Protein AF-A0A7Z9M6Z3-F1 (afdb_monomer)

Nearest PDB structures (foldseek):
  6v4l-assembly1_D-2  TM=7.196E-01  e=7.077E-03  Vibrio parahaemolyticus RIMD 2210633
  6v4l-assembly1_C-2  TM=7.267E-01  e=9.615E-03  Vibrio parahaemolyticus RIMD 2210633
  4j9u-assembly2_E  TM=7.724E-01  e=2.564E-02  Vibrio parahaemolyticus RIMD 2210633
  4g65-assembly1_A  TM=6.447E-01  e=3.082E-02  Vibrio vulnificus CMCP6
  4j9u-assembly2_G  TM=6.326E-01  e=1.775E-02  Vibrio parahaemolyticus RIMD 2210633

Radius of gyration: 12.36 Å; Cα contacts (8 Å, |Δi|>4): 137; chains: 1; bounding box: 28×28×30 Å

Secondary structure (DSSP, 8-state):
-HHHHHHHHTT-EEEEEEEE-S-S---TT-GGGTTTEEEEEEEETTEEEE--TT----TT-EEEEEEEGGGHHHHHHHHHHTTEEE-

Solvent-accessible surface area (backbone atoms only — not comparable to full-atom values): 4997 Å² total; per-residue (Å²): 109,70,68,58,55,55,32,55,78,65,65,43,49,47,77,51,52,27,33,30,68,65,71,53,93,68,62,87,78,45,71,88,36,64,93,25,47,42,74,50,33,36,37,53,96,91,42,76,43,73,59,52,97,81,57,75,84,49,65,71,27,33,36,36,30,42,33,29,55,95,35,45,66,62,40,50,52,51,34,55,75,51,25,36,41,80,114

Sequence (87 aa):
MEQWSSWIRRENTIHKTYVFRGKNDVDPADHTMIRIMLPLVYIRKASVSPVDNQYQLKKEDQVIFLINENRLDEANDWLNKNGFTPV

Mean predicted aligned error: 4.12 Å

pLDDT: mean 88.97, std 7.72, range [66.94, 95.69]

Structure (mmCIF, N/CA/C/O backbone):
data_AF-A0A7Z9M6Z3-F1
#
_entry.id   AF-A0A7Z9M6Z3-F1
#
loop_
_atom_site.group_PDB
_atom_site.id
_atom_site.type_symbol
_atom_site.label_atom_id
_atom_site.label_alt_id
_atom_site.label_comp_id
_atom_site.label_asym_id
_atom_site.label_entity_id
_atom_site.label_seq_id
_atom_site.pdbx_PDB_ins_code
_atom_site.Cartn_x
_atom_site.Cartn_y
_atom_site.Cartn_z
_atom_site.occupancy
_atom_site.B_iso_or_equiv
_atom_site.auth_seq_id
_atom_site.auth_comp_id
_atom_site.auth_asym_id
_atom_site.auth_atom_id
_atom_site.pdbx_PDB_model_num
ATOM 1 N N . MET A 1 1 ? -5.729 -6.637 -14.049 1.00 72.19 1 MET A N 1
ATOM 2 C CA . MET A 1 1 ? -5.478 -7.946 -13.400 1.00 72.19 1 MET A CA 1
ATOM 3 C C . MET A 1 1 ? -4.333 -8.722 -14.044 1.00 72.19 1 MET A C 1
ATOM 5 O O . MET A 1 1 ? -3.437 -9.127 -13.317 1.00 72.19 1 MET A O 1
ATOM 9 N N . GLU A 1 2 ? -4.291 -8.885 -15.371 1.00 84.12 2 GLU A N 1
ATOM 10 C CA . GLU A 1 2 ? -3.223 -9.657 -16.049 1.00 84.12 2 GLU A CA 1
ATOM 11 C C . GLU A 1 2 ? -1.801 -9.149 -15.759 1.00 84.12 2 GLU A C 1
ATOM 13 O O . GLU A 1 2 ? -0.908 -9.934 -15.448 1.00 84.12 2 GLU A O 1
ATOM 18 N N . GLN A 1 3 ? -1.604 -7.827 -15.767 1.00 86.38 3 GLN A N 1
ATOM 19 C CA . GLN A 1 3 ? -0.311 -7.211 -15.457 1.00 86.38 3 GLN A CA 1
ATOM 20 C C . GLN A 1 3 ? 0.168 -7.527 -14.031 1.00 86.38 3 GLN A C 1
ATOM 22 O O . GLN A 1 3 ? 1.312 -7.933 -13.846 1.00 86.38 3 GLN A O 1
ATOM 27 N N . TRP A 1 4 ? -0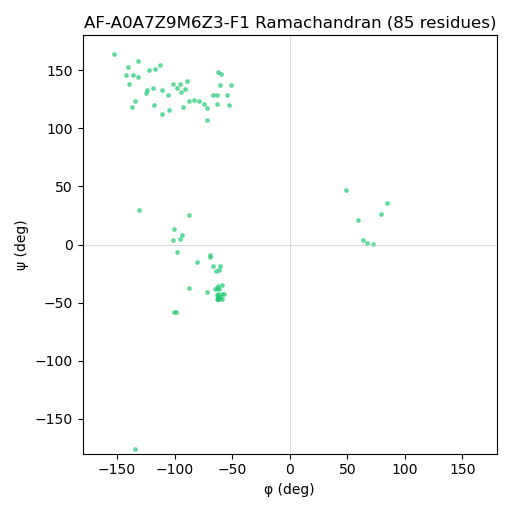.720 -7.411 -13.039 1.00 89.75 4 TRP A N 1
ATOM 28 C CA . TRP A 1 4 ? -0.417 -7.763 -11.649 1.00 89.75 4 TRP A CA 1
ATOM 29 C C . TRP A 1 4 ? -0.070 -9.243 -11.505 1.00 89.75 4 T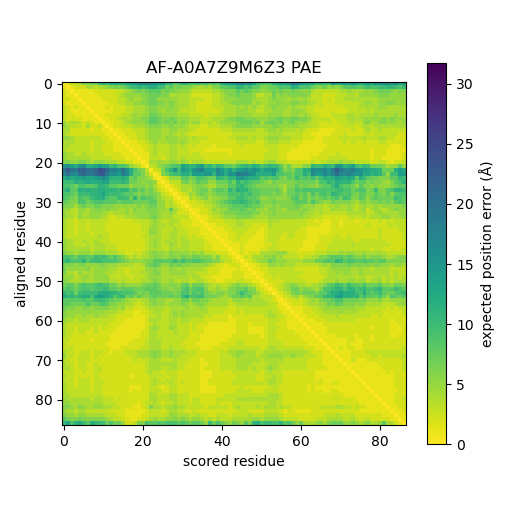RP A C 1
ATOM 31 O O . TRP A 1 4 ? 0.921 -9.572 -10.862 1.00 89.75 4 TRP A O 1
ATOM 41 N N . SER A 1 5 ? -0.811 -10.134 -12.175 1.00 88.75 5 SER A N 1
ATOM 42 C CA . SER A 1 5 ? -0.480 -11.563 -12.194 1.00 88.75 5 SER A CA 1
ATOM 43 C C . SER A 1 5 ? 0.921 -11.817 -12.758 1.00 88.75 5 SER A C 1
ATOM 45 O O . SER A 1 5 ? 1.684 -12.595 -12.185 1.00 88.75 5 SER A O 1
ATOM 47 N N . SER A 1 6 ? 1.296 -11.125 -13.840 1.00 92.75 6 SER A N 1
ATOM 48 C CA . SER A 1 6 ? 2.640 -11.241 -14.406 1.00 92.75 6 SER A CA 1
ATOM 49 C C . SER A 1 6 ? 3.727 -10.727 -13.464 1.00 92.75 6 SER A C 1
ATOM 51 O O . SER A 1 6 ? 4.806 -11.312 -13.451 1.00 92.75 6 SER A O 1
ATOM 53 N N . TRP A 1 7 ? 3.498 -9.637 -12.730 1.00 91.88 7 TRP A N 1
ATOM 54 C CA . TRP A 1 7 ? 4.501 -9.093 -11.813 1.00 91.88 7 TRP A CA 1
ATOM 55 C C . TRP A 1 7 ? 4.687 -9.961 -10.575 1.00 91.88 7 TRP A C 1
ATOM 57 O O . TRP A 1 7 ? 5.829 -10.222 -10.213 1.00 91.88 7 TRP A O 1
ATOM 67 N N . ILE A 1 8 ? 3.598 -10.488 -10.009 1.00 91.94 8 ILE A N 1
ATOM 68 C CA . ILE A 1 8 ? 3.652 -11.430 -8.882 1.00 91.94 8 ILE A CA 1
ATOM 69 C C . ILE A 1 8 ? 4.462 -12.674 -9.266 1.00 91.94 8 ILE A C 1
ATOM 71 O O . ILE A 1 8 ? 5.360 -13.076 -8.538 1.00 91.94 8 ILE A O 1
ATOM 75 N N . ARG A 1 9 ? 4.201 -13.265 -10.443 1.00 93.06 9 ARG A N 1
ATOM 76 C CA . ARG A 1 9 ? 4.933 -14.456 -10.925 1.00 93.06 9 ARG A CA 1
ATOM 77 C C . ARG A 1 9 ? 6.418 -14.211 -11.185 1.00 93.06 9 ARG A C 1
ATOM 79 O O . ARG A 1 9 ? 7.178 -15.168 -11.250 1.00 93.06 9 ARG A O 1
ATOM 86 N N . ARG A 1 10 ? 6.806 -12.957 -11.414 1.00 93.19 10 ARG A N 1
ATOM 87 C CA . ARG A 1 10 ? 8.199 -12.543 -11.620 1.00 93.19 10 ARG A CA 1
ATOM 88 C C . ARG A 1 10 ? 8.854 -12.049 -10.332 1.00 93.19 10 ARG A C 1
ATOM 90 O O . ARG A 1 10 ? 9.962 -11.547 -10.413 1.00 93.19 10 ARG A O 1
ATOM 97 N N . GLU A 1 11 ? 8.155 -12.141 -9.199 1.00 91.50 11 GLU A N 1
ATOM 98 C CA . GLU A 1 11 ? 8.614 -11.660 -7.891 1.00 91.50 11 GLU A CA 1
ATOM 99 C C . GLU A 1 11 ? 8.921 -10.151 -7.851 1.00 91.50 11 GLU A C 1
ATOM 101 O O . GLU A 1 11 ? 9.570 -9.670 -6.939 1.00 91.50 11 GLU A O 1
ATOM 106 N N . ASN A 1 12 ? 8.364 -9.369 -8.784 1.00 94.12 12 ASN A N 1
ATOM 107 C CA . ASN A 1 12 ? 8.566 -7.915 -8.874 1.00 94.12 12 ASN A CA 1
ATOM 108 C C . ASN A 1 12 ? 7.563 -7.125 -8.014 1.00 94.12 12 ASN A C 1
ATOM 110 O O . ASN A 1 12 ? 7.183 -5.996 -8.352 1.00 94.12 12 ASN A O 1
ATOM 114 N N . THR A 1 13 ? 7.042 -7.741 -6.956 1.00 95.62 13 THR A N 1
ATOM 115 C CA . THR A 1 13 ? 6.025 -7.135 -6.098 1.00 95.62 13 THR A CA 1
ATOM 116 C C . THR A 1 13 ? 6.280 -7.435 -4.638 1.00 95.62 13 THR A C 1
ATOM 118 O O . THR A 1 13 ? 6.504 -8.588 -4.279 1.00 95.62 13 THR A O 1
ATOM 121 N N . ILE A 1 14 ? 6.090 -6.430 -3.793 1.00 95.62 14 ILE A N 1
ATOM 122 C CA . ILE A 1 14 ? 6.074 -6.583 -2.337 1.00 95.62 14 ILE A CA 1
ATOM 123 C C . ILE A 1 14 ? 4.681 -6.302 -1.797 1.00 95.62 14 ILE A C 1
ATOM 125 O O . ILE A 1 14 ? 3.913 -5.552 -2.397 1.00 95.62 14 ILE A O 1
ATOM 129 N N . HIS A 1 15 ? 4.365 -6.877 -0.642 1.00 93.94 15 HIS A N 1
ATOM 130 C CA . HIS A 1 15 ? 3.180 -6.506 0.118 1.00 93.94 15 HIS A CA 1
ATOM 131 C C . HIS A 1 15 ? 3.600 -5.790 1.399 1.00 93.94 15 HIS A C 1
ATOM 133 O O . HIS A 1 15 ? 4.514 -6.234 2.094 1.00 93.94 15 HIS A O 1
ATOM 139 N N . LYS A 1 16 ? 2.954 -4.664 1.702 1.00 95.19 16 LYS A N 1
ATOM 140 C CA . LYS A 1 16 ? 3.236 -3.871 2.903 1.00 95.19 16 LYS A CA 1
ATOM 141 C C . LYS A 1 16 ? 1.954 -3.302 3.492 1.00 95.19 16 LYS A C 1
ATOM 143 O O . LYS A 1 16 ? 1.029 -2.946 2.761 1.00 95.19 16 LYS A O 1
ATOM 148 N N . THR A 1 17 ? 1.931 -3.208 4.815 1.00 95.56 17 THR A N 1
ATOM 149 C CA . THR A 1 17 ? 0.804 -2.667 5.577 1.00 95.56 17 THR A CA 1
ATOM 150 C C . THR A 1 17 ? 1.071 -1.213 5.937 1.00 95.56 17 THR A C 1
ATOM 152 O O . THR A 1 17 ? 2.154 -0.872 6.412 1.00 95.56 17 THR A O 1
ATOM 155 N N . TYR A 1 18 ? 0.068 -0.364 5.742 1.00 95.25 18 TYR A N 1
ATOM 156 C CA . TYR A 1 18 ? 0.121 1.053 6.083 1.00 95.25 18 TYR A CA 1
ATOM 157 C C . TYR A 1 18 ? -1.120 1.458 6.867 1.00 95.25 18 TYR A C 1
ATOM 159 O O . TYR A 1 18 ? -2.213 0.986 6.576 1.00 95.25 18 TYR A O 1
ATOM 167 N N . VAL A 1 19 ? -0.971 2.368 7.827 1.00 95.00 19 VAL A N 1
ATOM 168 C CA . VAL A 1 19 ? -2.088 2.989 8.550 1.00 95.00 19 VAL A CA 1
ATOM 169 C C . VAL A 1 19 ? -2.456 4.305 7.887 1.00 95.00 19 VAL A C 1
ATOM 171 O O . VAL A 1 19 ? -1.592 5.155 7.667 1.00 95.00 19 VAL A O 1
ATOM 174 N N . PHE A 1 20 ? -3.739 4.515 7.623 1.00 93.12 20 PHE A N 1
ATOM 175 C CA . PHE A 1 20 ? -4.241 5.789 7.136 1.00 93.12 20 PHE A CA 1
ATOM 176 C C . PHE A 1 20 ? -4.484 6.775 8.282 1.00 93.12 20 PHE A C 1
ATOM 178 O O . PHE A 1 20 ? -5.241 6.510 9.217 1.00 93.12 20 PHE A O 1
ATOM 185 N N . ARG A 1 21 ? -3.870 7.957 8.202 1.00 91.75 21 ARG A N 1
ATOM 186 C CA . ARG A 1 21 ? -3.926 8.996 9.243 1.00 91.75 21 ARG A CA 1
ATOM 187 C C . ARG A 1 21 ? -4.903 10.138 8.944 1.00 91.75 21 ARG A C 1
ATOM 189 O O . ARG A 1 21 ? -5.027 11.036 9.775 1.00 91.75 21 ARG A O 1
ATOM 196 N N . GLY A 1 22 ? -5.657 10.073 7.841 1.00 75.94 22 GLY A N 1
ATOM 197 C CA . GLY A 1 22 ? -6.796 10.971 7.601 1.00 75.94 22 GLY A CA 1
ATOM 198 C C . GLY A 1 22 ? -6.447 12.324 6.987 1.00 75.94 22 GLY A C 1
ATOM 199 O O . GLY A 1 22 ? -7.051 13.320 7.373 1.00 75.94 22 GLY A O 1
ATOM 200 N N . LYS A 1 23 ? -5.455 12.389 6.088 1.00 67.12 23 LYS A N 1
ATOM 201 C CA . LYS A 1 23 ? -4.967 13.671 5.548 1.00 67.12 23 LYS A CA 1
ATOM 202 C C . LYS A 1 23 ? -5.743 14.167 4.319 1.00 67.12 23 LYS A C 1
ATOM 204 O O . LYS A 1 23 ? -5.980 15.365 4.231 1.00 67.12 23 LYS A O 1
ATOM 209 N N . ASN A 1 24 ? -6.158 13.268 3.423 1.00 67.56 24 ASN A N 1
ATOM 210 C CA . ASN A 1 24 ? -6.871 13.588 2.179 1.00 67.56 24 ASN A CA 1
ATOM 211 C C . ASN A 1 24 ? -8.106 12.691 2.020 1.00 67.56 24 ASN A C 1
ATOM 213 O O . ASN A 1 24 ? -8.140 11.601 2.588 1.00 67.56 24 ASN A O 1
ATOM 217 N N . ASP A 1 25 ? -9.084 13.123 1.223 1.00 69.62 25 ASP A N 1
ATOM 218 C CA . ASP A 1 25 ? -10.090 12.210 0.675 1.00 69.62 25 ASP A CA 1
ATOM 219 C C . ASP A 1 25 ? -9.396 11.357 -0.393 1.00 69.62 25 ASP A C 1
ATOM 221 O O . ASP A 1 25 ? -8.947 11.875 -1.416 1.00 69.62 25 ASP A O 1
ATOM 225 N N . VAL A 1 26 ? -9.163 10.085 -0.079 1.00 75.75 26 VAL A N 1
ATOM 226 C CA . VAL A 1 26 ? -8.419 9.167 -0.943 1.00 75.75 26 VAL A CA 1
ATOM 227 C C . VAL A 1 26 ? -9.420 8.241 -1.599 1.00 75.75 26 VAL A C 1
ATOM 229 O O . VAL A 1 26 ? -10.049 7.429 -0.919 1.0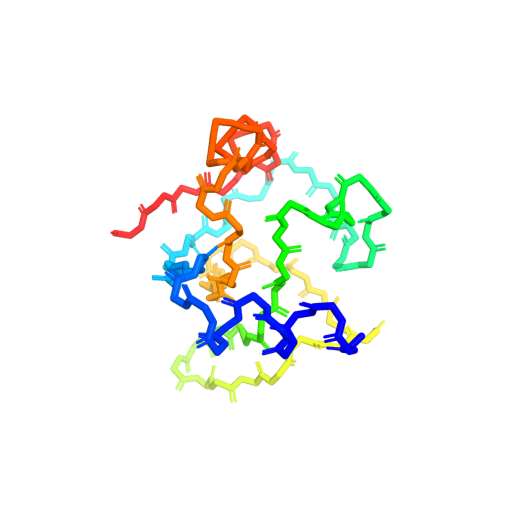0 75.75 26 VAL A O 1
ATOM 232 N N . ASP A 1 27 ? -9.518 8.337 -2.919 1.00 75.69 27 ASP A N 1
ATOM 233 C CA . ASP A 1 27 ? -10.279 7.388 -3.716 1.00 75.69 27 ASP A CA 1
ATOM 234 C C . ASP A 1 27 ? -9.490 6.065 -3.822 1.00 75.69 27 ASP A C 1
ATOM 236 O O . ASP A 1 27 ? -8.364 6.055 -4.333 1.00 75.69 27 ASP A O 1
ATOM 240 N N . PRO A 1 28 ? -10.039 4.926 -3.366 1.00 66.94 28 PRO A N 1
ATOM 241 C CA . PRO A 1 28 ? -9.414 3.615 -3.545 1.00 66.94 28 PRO A CA 1
ATOM 242 C C . PRO A 1 28 ? -9.209 3.222 -5.015 1.00 66.94 28 PRO A C 1
ATOM 244 O O . PRO A 1 28 ? -8.407 2.332 -5.301 1.00 66.94 28 PRO A O 1
ATOM 247 N N . ALA A 1 29 ? -9.918 3.874 -5.940 1.00 68.00 29 ALA A N 1
ATOM 248 C CA . ALA A 1 29 ? -9.792 3.704 -7.379 1.00 68.00 29 ALA A CA 1
ATOM 249 C C . ALA A 1 29 ? -8.953 4.807 -8.051 1.00 68.00 29 ALA A C 1
ATOM 251 O O . ALA A 1 29 ? -8.968 4.894 -9.277 1.00 68.00 29 ALA A O 1
ATOM 252 N N . ASP A 1 30 ? -8.207 5.628 -7.298 1.00 79.38 30 ASP A N 1
ATOM 253 C CA . ASP A 1 30 ? -7.409 6.725 -7.857 1.00 79.38 30 ASP A CA 1
ATOM 254 C C . ASP A 1 30 ? -6.484 6.236 -8.989 1.00 79.38 30 ASP A C 1
ATOM 256 O O . ASP A 1 30 ? -5.598 5.389 -8.815 1.00 79.38 30 ASP A O 1
ATOM 260 N N . HIS A 1 31 ? -6.679 6.813 -10.176 1.00 80.81 31 HIS A N 1
ATOM 261 C CA . HIS A 1 31 ? -5.946 6.460 -11.386 1.00 80.81 31 HIS A CA 1
ATOM 262 C C . HIS A 1 31 ? -4.437 6.717 -11.253 1.00 80.81 31 HIS A C 1
ATOM 264 O O . HIS A 1 31 ? -3.643 6.095 -11.960 1.00 80.81 31 HIS A O 1
ATOM 270 N N . THR A 1 32 ? -4.017 7.596 -10.340 1.00 84.31 32 THR A N 1
ATOM 271 C CA . THR A 1 32 ? -2.602 7.867 -10.062 1.00 84.31 32 THR A CA 1
ATOM 272 C C . THR A 1 32 ? -1.879 6.672 -9.433 1.00 84.31 32 THR A C 1
ATOM 274 O O . THR A 1 32 ? -0.660 6.593 -9.546 1.00 84.31 32 THR A O 1
ATOM 277 N N . MET A 1 33 ? -2.600 5.698 -8.860 1.00 85.12 33 MET A N 1
ATOM 278 C CA . MET A 1 33 ? -2.020 4.448 -8.346 1.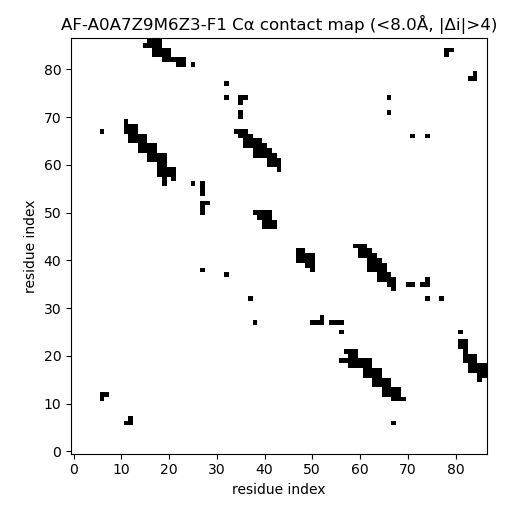00 85.12 33 MET A CA 1
ATOM 279 C C . MET A 1 33 ? -1.759 3.400 -9.438 1.00 85.12 33 MET A C 1
ATOM 281 O O . MET A 1 33 ? -1.035 2.423 -9.208 1.00 85.12 33 MET A O 1
ATOM 285 N N . ILE A 1 34 ? -2.337 3.570 -10.635 1.00 85.94 34 ILE A N 1
ATOM 286 C CA . ILE A 1 34 ? -2.265 2.579 -11.712 1.00 85.94 34 ILE A CA 1
ATOM 287 C C . ILE A 1 34 ? -0.799 2.239 -12.014 1.00 85.94 34 ILE A C 1
ATOM 289 O O . ILE A 1 34 ? 0.037 3.108 -12.263 1.00 85.94 34 ILE A O 1
ATOM 293 N N . ARG A 1 35 ? -0.495 0.932 -12.024 1.00 87.62 35 ARG A N 1
ATOM 294 C CA . ARG A 1 35 ? 0.845 0.354 -12.259 1.00 87.62 35 ARG A CA 1
ATOM 295 C C . ARG A 1 35 ? 1.898 0.639 -11.179 1.00 87.62 35 ARG A C 1
ATOM 297 O O . ARG A 1 35 ? 3.035 0.204 -11.360 1.00 87.62 35 ARG A O 1
ATOM 304 N N . ILE A 1 36 ? 1.554 1.352 -10.109 1.00 93.12 36 ILE A N 1
ATOM 305 C CA . ILE A 1 36 ? 2.443 1.629 -8.972 1.00 93.12 36 ILE A CA 1
ATOM 306 C C . ILE A 1 36 ? 2.124 0.654 -7.847 1.00 93.12 36 ILE A C 1
ATOM 308 O O . ILE A 1 36 ? 2.975 -0.131 -7.432 1.00 93.12 36 ILE A O 1
ATOM 312 N N . MET A 1 37 ? 0.872 0.659 -7.399 1.00 93.12 37 MET A N 1
ATOM 313 C CA . MET A 1 37 ? 0.415 -0.165 -6.290 1.00 93.12 37 MET A CA 1
ATOM 314 C C . MET A 1 37 ? -1.072 -0.489 -6.410 1.00 93.12 37 MET A C 1
ATOM 316 O O . MET A 1 37 ? -1.798 0.123 -7.192 1.00 93.12 37 MET A O 1
ATOM 320 N N . LEU A 1 38 ? -1.508 -1.487 -5.653 1.00 91.75 38 LEU A N 1
ATOM 321 C CA . LEU A 1 38 ? -2.877 -1.970 -5.614 1.00 91.75 38 LEU A CA 1
ATOM 322 C C . LEU A 1 38 ? -3.277 -2.214 -4.153 1.00 91.75 38 LEU A C 1
ATOM 324 O O . LEU A 1 38 ? -2.659 -3.064 -3.504 1.00 91.75 38 LEU A O 1
ATOM 328 N N . PRO A 1 39 ? -4.288 -1.510 -3.617 1.00 91.75 39 PRO A N 1
ATOM 329 C CA . PRO A 1 39 ? -4.854 -1.862 -2.322 1.00 91.75 39 PRO A CA 1
ATOM 330 C C . PRO A 1 39 ? -5.567 -3.219 -2.425 1.00 91.75 39 PRO A C 1
ATOM 332 O O . PRO A 1 39 ? -6.373 -3.434 -3.328 1.00 91.75 39 PRO A O 1
ATOM 335 N N . LEU A 1 40 ? -5.251 -4.151 -1.524 1.00 92.06 40 LEU A N 1
ATOM 336 C CA . LEU A 1 40 ? -5.823 -5.503 -1.533 1.00 92.06 40 LEU A CA 1
ATOM 337 C C . LEU A 1 40 ? -6.952 -5.641 -0.516 1.00 92.06 40 LEU A C 1
ATOM 339 O O . LEU A 1 40 ? -8.081 -5.999 -0.848 1.00 92.06 40 LEU A O 1
ATOM 343 N N . VAL A 1 41 ? -6.620 -5.372 0.742 1.00 93.00 41 VAL A N 1
ATOM 344 C CA . VAL A 1 41 ? -7.523 -5.507 1.880 1.00 93.00 41 VAL A CA 1
ATOM 345 C C . VAL A 1 41 ? -7.306 -4.349 2.832 1.00 93.00 41 VAL A C 1
ATOM 347 O O . VAL A 1 41 ? -6.202 -3.805 2.926 1.00 93.00 41 VAL A O 1
ATOM 350 N N . TYR A 1 42 ? -8.350 -4.015 3.572 1.00 93.12 42 TYR A N 1
ATOM 351 C CA . TYR A 1 42 ? -8.259 -3.123 4.708 1.00 93.12 42 TYR A CA 1
ATOM 352 C C . TYR A 1 42 ? -8.645 -3.852 5.991 1.00 93.12 42 TYR A C 1
ATOM 354 O O . TYR A 1 42 ? -9.439 -4.795 5.993 1.00 93.12 42 TYR A O 1
ATOM 362 N N . ILE A 1 43 ? -8.065 -3.398 7.093 1.00 93.81 43 ILE A N 1
ATOM 363 C CA . ILE A 1 43 ? -8.281 -3.917 8.432 1.00 93.81 43 ILE A CA 1
ATOM 364 C C . ILE A 1 43 ? -8.882 -2.797 9.268 1.00 93.81 43 ILE A C 1
ATOM 366 O O . ILE A 1 43 ? -8.271 -1.742 9.453 1.00 93.81 43 ILE A O 1
ATOM 370 N N . ARG A 1 44 ? -10.079 -3.040 9.800 1.00 92.56 44 ARG A N 1
ATOM 371 C CA . ARG A 1 44 ? -10.793 -2.114 10.682 1.00 92.56 44 ARG A CA 1
ATOM 372 C C . ARG A 1 44 ? -11.350 -2.878 11.869 1.00 92.56 44 ARG A C 1
ATOM 374 O O . ARG A 1 44 ? -12.125 -3.810 11.690 1.00 92.56 44 ARG A O 1
ATOM 381 N N . LYS A 1 45 ? -10.995 -2.464 13.091 1.00 89.25 45 LYS A N 1
ATOM 382 C CA . LYS A 1 45 ? -11.471 -3.102 14.338 1.00 89.25 45 LYS A CA 1
ATOM 383 C C . LYS A 1 45 ? -11.308 -4.636 14.310 1.00 89.25 45 LYS A C 1
ATOM 385 O O . LYS A 1 45 ? -12.248 -5.362 14.609 1.00 89.25 45 LYS A O 1
ATOM 390 N N . ALA A 1 46 ? -10.132 -5.109 13.887 1.00 87.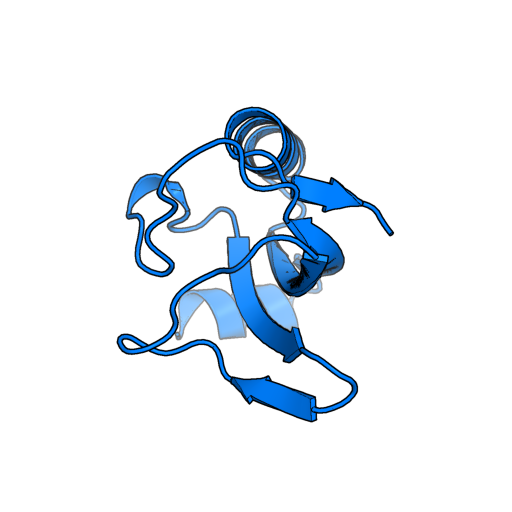88 46 ALA A N 1
ATOM 391 C CA . ALA A 1 46 ? -9.795 -6.528 13.705 1.00 87.88 46 ALA A CA 1
ATOM 392 C C . ALA A 1 46 ? -10.594 -7.297 12.628 1.00 87.88 46 ALA A C 1
ATOM 394 O O . ALA A 1 46 ? -10.380 -8.492 12.455 1.00 87.88 46 ALA A O 1
ATOM 395 N N . SER A 1 47 ? -11.472 -6.635 11.871 1.00 91.19 47 SER A N 1
ATOM 396 C CA . SER A 1 47 ? -12.112 -7.219 10.688 1.00 91.19 47 SER A CA 1
ATOM 397 C C . SER A 1 47 ? -11.277 -6.928 9.449 1.00 91.19 47 SER A C 1
ATOM 399 O O . SER A 1 47 ? -10.851 -5.788 9.261 1.00 91.19 47 SER A O 1
ATOM 401 N N . VAL A 1 48 ? -11.064 -7.945 8.616 1.00 94.06 48 VAL A N 1
ATOM 402 C CA . VAL A 1 48 ? -10.367 -7.833 7.330 1.00 94.06 48 VAL A CA 1
ATOM 403 C C . VAL A 1 48 ? -11.397 -7.911 6.213 1.00 94.06 48 VAL A C 1
ATOM 405 O O . VAL A 1 48 ? -12.190 -8.851 6.177 1.00 94.06 48 VAL A O 1
ATOM 408 N N . SER A 1 49 ? -11.361 -6.951 5.296 1.00 91.44 49 SER A N 1
ATOM 409 C CA . SER A 1 49 ? -12.268 -6.886 4.150 1.0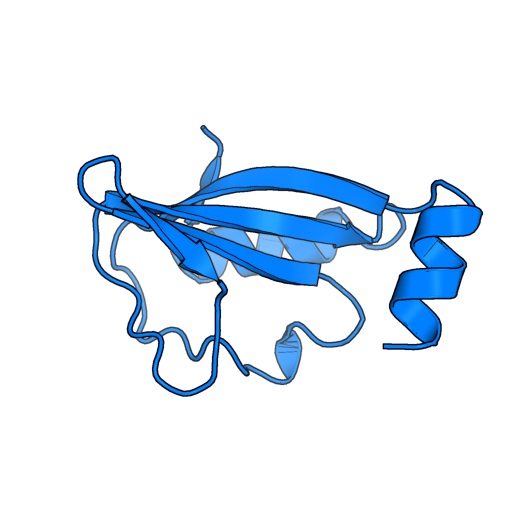0 91.44 49 SER A CA 1
ATOM 410 C C . SER A 1 49 ? -11.495 -6.532 2.879 1.00 91.44 49 SER A C 1
ATOM 412 O O . SER A 1 49 ? -10.523 -5.776 2.958 1.00 91.44 49 SER A O 1
ATOM 414 N N . PRO A 1 50 ? -11.892 -7.053 1.704 1.00 91.69 50 PRO A N 1
ATOM 415 C CA . PRO A 1 50 ? -11.310 -6.629 0.436 1.00 91.69 50 PRO A CA 1
ATOM 416 C C . PRO A 1 50 ? -11.587 -5.146 0.183 1.00 91.69 50 PRO A C 1
ATOM 418 O O . PRO A 1 50 ? -12.621 -4.621 0.593 1.00 91.69 50 PRO A O 1
ATOM 421 N N . VAL A 1 51 ? -10.660 -4.476 -0.499 1.00 89.12 51 VAL A N 1
ATOM 422 C CA . VAL A 1 51 ? -10.908 -3.129 -1.022 1.00 89.12 51 VAL A CA 1
ATOM 423 C C . VAL A 1 51 ? -11.728 -3.248 -2.305 1.00 89.12 51 VAL A C 1
ATOM 425 O O . VAL A 1 51 ? -11.331 -3.934 -3.245 1.00 89.12 51 VAL A O 1
ATOM 428 N N . ASP A 1 52 ? -12.880 -2.587 -2.328 1.00 83.69 52 ASP A N 1
ATOM 429 C CA . ASP A 1 52 ? -13.791 -2.516 -3.467 1.00 83.69 52 ASP A CA 1
ATOM 430 C C . ASP A 1 52 ? -14.266 -1.070 -3.698 1.00 83.69 52 ASP A C 1
ATOM 432 O O . ASP A 1 52 ? -13.842 -0.139 -3.014 1.00 83.69 52 ASP A O 1
ATOM 436 N N . ASN A 1 53 ? -15.171 -0.874 -4.658 1.00 73.69 53 ASN A N 1
ATOM 437 C CA . ASN A 1 53 ? -15.685 0.451 -5.022 1.00 73.69 53 ASN A CA 1
ATOM 438 C C . ASN A 1 53 ? -16.579 1.092 -3.940 1.00 73.69 53 ASN A C 1
ATOM 440 O O . ASN A 1 53 ? -16.956 2.253 -4.074 1.00 73.69 53 ASN A O 1
ATOM 444 N N . GLN A 1 54 ? -16.980 0.345 -2.909 1.00 73.62 54 GLN A N 1
ATOM 445 C CA . GLN A 1 54 ? -17.758 0.849 -1.773 1.00 73.62 54 GLN A CA 1
ATOM 446 C C . GLN A 1 54 ? -16.864 1.167 -0.572 1.00 73.62 54 GLN A C 1
ATOM 448 O O . GLN A 1 54 ? -17.338 1.712 0.432 1.00 73.62 54 GLN A O 1
ATOM 453 N N . TYR A 1 55 ? -15.575 0.834 -0.655 1.00 78.88 55 TYR A N 1
ATOM 454 C CA . TYR A 1 55 ? -14.635 1.079 0.414 1.00 78.88 55 TYR A CA 1
ATOM 455 C C . TYR A 1 55 ? -14.485 2.579 0.679 1.00 78.88 55 TYR A C 1
ATOM 457 O O . TYR A 1 55 ? -14.070 3.355 -0.175 1.00 78.88 55 TYR A O 1
ATOM 465 N N . GLN A 1 56 ? -14.789 2.978 1.912 1.00 82.88 56 GLN A N 1
ATOM 466 C CA . GLN A 1 56 ? -14.493 4.312 2.417 1.00 82.88 56 GLN A CA 1
ATOM 467 C C . GLN A 1 56 ? -13.411 4.212 3.481 1.00 82.88 56 GLN A C 1
ATOM 469 O O . GLN A 1 56 ? -13.641 3.677 4.578 1.00 82.88 56 GLN A O 1
ATOM 474 N N . LEU A 1 57 ? -12.246 4.746 3.137 1.00 86.94 57 LEU A N 1
ATOM 475 C CA . LEU A 1 57 ? -11.070 4.820 3.985 1.00 86.94 57 LEU A CA 1
ATOM 476 C C . LEU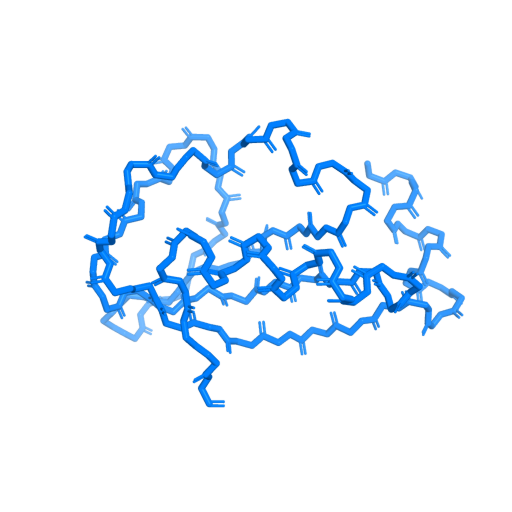 A 1 57 ? -11.362 5.695 5.216 1.00 86.94 57 LEU A C 1
ATOM 478 O O . LEU A 1 57 ? -11.860 6.814 5.104 1.00 86.94 57 LEU A O 1
ATOM 482 N N . LYS A 1 58 ? -11.080 5.182 6.418 1.00 89.25 58 LYS A N 1
ATOM 483 C CA . LYS A 1 58 ? -11.236 5.930 7.677 1.00 89.25 58 LYS A CA 1
ATOM 484 C C . LYS A 1 58 ? -9.920 5.989 8.422 1.00 89.25 58 LYS A C 1
ATOM 486 O O . LYS A 1 58 ? -9.095 5.086 8.324 1.00 89.25 58 LYS A O 1
ATOM 491 N N . LYS A 1 59 ? -9.731 7.064 9.187 1.00 91.12 59 LYS A N 1
ATOM 492 C CA . LYS A 1 59 ? -8.564 7.221 10.057 1.00 91.12 59 LYS A CA 1
ATOM 493 C C . LYS A 1 59 ? -8.386 5.973 10.933 1.00 91.12 59 LYS A C 1
ATOM 495 O O . LYS A 1 59 ? -9.367 5.473 11.480 1.00 91.12 59 LYS A O 1
ATOM 500 N N . GLU A 1 60 ? -7.139 5.531 11.072 1.00 92.88 60 GLU A N 1
ATOM 501 C CA . GLU A 1 60 ? -6.701 4.295 11.739 1.00 92.88 60 GLU A CA 1
ATOM 502 C C . GLU A 1 60 ? -6.996 2.986 10.994 1.00 92.88 60 GLU A C 1
ATOM 504 O O 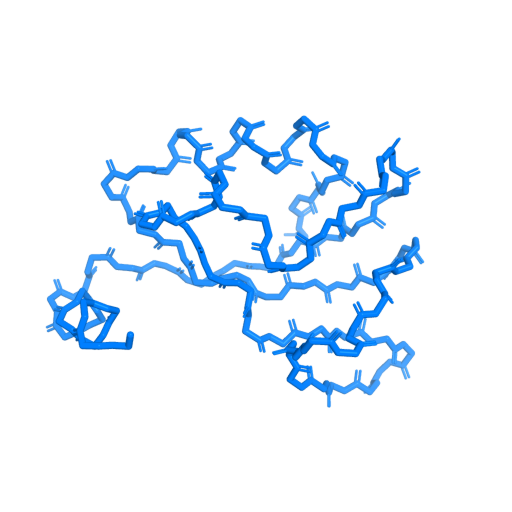. GLU A 1 60 ? -6.613 1.923 11.483 1.00 92.88 60 GLU A O 1
ATOM 509 N N . ASP A 1 61 ? -7.612 3.022 9.809 1.00 92.56 61 ASP A N 1
ATOM 510 C CA . ASP A 1 61 ? -7.639 1.835 8.957 1.00 92.56 61 ASP A CA 1
ATOM 511 C C . ASP A 1 61 ? -6.215 1.432 8.589 1.00 92.56 61 ASP A C 1
ATOM 513 O O . ASP A 1 61 ? -5.393 2.275 8.216 1.00 92.56 61 ASP A O 1
ATOM 517 N N . GLN A 1 62 ? -5.945 0.132 8.640 1.00 94.75 62 GLN A N 1
ATOM 518 C CA . GLN A 1 62 ? -4.748 -0.420 8.024 1.00 94.75 62 GLN A CA 1
ATOM 519 C C . GLN A 1 62 ? -5.105 -0.919 6.633 1.00 94.75 62 GLN A C 1
ATOM 521 O O . GLN A 1 62 ? -6.142 -1.551 6.462 1.00 94.75 62 GLN A O 1
ATOM 526 N N . VAL A 1 63 ? -4.255 -0.672 5.650 1.00 93.56 63 VAL A N 1
ATOM 527 C CA . VAL A 1 63 ? -4.434 -1.150 4.281 1.00 93.56 63 VAL A CA 1
ATOM 528 C C . VAL A 1 63 ? -3.190 -1.923 3.884 1.00 93.56 63 VAL A C 1
ATOM 530 O O . VAL A 1 63 ? -2.067 -1.453 4.078 1.00 93.56 63 VAL A O 1
ATOM 533 N N . ILE A 1 64 ? -3.395 -3.121 3.344 1.00 95.25 64 ILE A N 1
ATOM 534 C CA . ILE A 1 64 ? -2.323 -3.916 2.752 1.00 95.25 64 ILE A CA 1
ATOM 535 C C . ILE A 1 64 ? -2.281 -3.588 1.266 1.00 95.25 64 ILE A C 1
ATOM 537 O O . ILE A 1 64 ? -3.242 -3.844 0.535 1.00 95.25 64 ILE A O 1
ATOM 541 N N . PHE A 1 65 ? -1.155 -3.040 0.827 1.00 94.12 65 PHE A N 1
ATOM 542 C CA . PHE A 1 65 ? -0.894 -2.742 -0.572 1.00 94.12 65 PHE A CA 1
ATOM 543 C C . PHE A 1 65 ? 0.015 -3.801 -1.175 1.00 94.12 65 PHE A C 1
ATOM 545 O O . PHE A 1 65 ? 1.009 -4.190 -0.563 1.00 94.12 65 PHE A O 1
ATOM 552 N N . LEU A 1 66 ? -0.295 -4.210 -2.402 1.00 95.00 66 LEU A N 1
ATOM 553 C CA . LEU A 1 66 ? 0.657 -4.827 -3.313 1.00 95.00 66 LEU A CA 1
ATOM 554 C C . LEU A 1 66 ? 1.363 -3.711 -4.086 1.00 95.00 66 L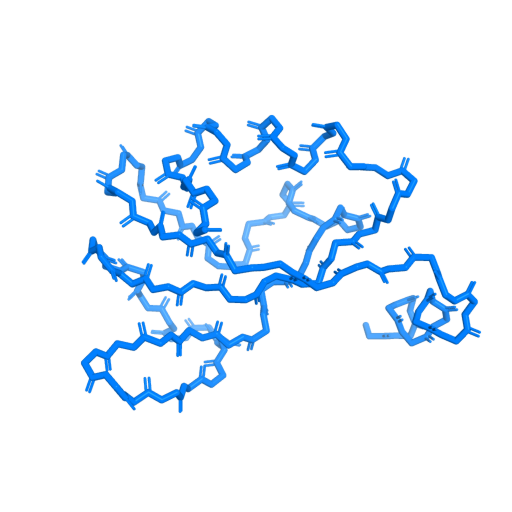EU A C 1
ATOM 556 O O . LEU A 1 66 ? 0.702 -2.908 -4.736 1.00 95.00 66 LEU A O 1
ATOM 560 N N . ILE A 1 67 ? 2.686 -3.646 -4.028 1.00 95.69 67 ILE A N 1
ATOM 561 C CA . ILE A 1 67 ? 3.487 -2.565 -4.611 1.00 95.69 67 ILE A CA 1
ATOM 562 C C . ILE A 1 67 ? 4.420 -3.160 -5.657 1.00 95.69 67 ILE A C 1
ATOM 564 O O . ILE A 1 67 ? 5.058 -4.180 -5.405 1.00 95.69 67 ILE A O 1
ATOM 568 N N . ASN A 1 68 ? 4.511 -2.525 -6.824 1.00 95.00 68 ASN A N 1
ATOM 569 C CA . ASN A 1 68 ? 5.519 -2.851 -7.826 1.00 95.00 68 ASN A CA 1
ATOM 570 C C . ASN A 1 68 ? 6.891 -2.374 -7.337 1.00 95.00 68 ASN A C 1
ATOM 572 O O . ASN A 1 68 ? 7.113 -1.175 -7.178 1.00 95.00 68 ASN A O 1
ATOM 576 N N . GLU A 1 69 ? 7.817 -3.308 -7.139 1.00 94.62 69 GLU A N 1
ATOM 577 C CA . GLU A 1 69 ? 9.152 -3.019 -6.602 1.00 94.62 69 GLU A CA 1
ATOM 578 C C . GLU A 1 69 ? 9.934 -2.022 -7.459 1.00 94.62 69 GLU A C 1
ATOM 580 O O . GLU A 1 69 ? 10.622 -1.151 -6.934 1.00 94.62 69 GLU A O 1
ATOM 585 N N . ASN A 1 70 ? 9.750 -2.070 -8.782 1.00 94.00 70 ASN A N 1
ATOM 586 C CA . ASN A 1 70 ? 10.432 -1.173 -9.718 1.00 94.00 70 ASN A CA 1
ATOM 587 C C . ASN A 1 70 ? 9.959 0.287 -9.618 1.00 94.00 70 ASN A C 1
ATOM 589 O O . ASN A 1 70 ? 10.515 1.154 -10.285 1.00 94.00 70 ASN A O 1
ATOM 593 N N . ARG A 1 71 ? 8.893 0.555 -8.853 1.00 95.06 71 ARG A N 1
ATOM 594 C CA . ARG A 1 71 ? 8.287 1.884 -8.671 1.00 95.06 71 ARG A CA 1
ATOM 595 C C . ARG A 1 71 ? 8.070 2.198 -7.191 1.00 95.06 71 ARG A C 1
ATOM 597 O O . ARG A 1 71 ? 7.124 2.896 -6.831 1.00 95.06 71 ARG A O 1
ATOM 604 N N . LEU A 1 72 ? 8.926 1.650 -6.330 1.00 94.69 72 LEU A N 1
ATOM 605 C CA . LEU A 1 72 ? 8.801 1.786 -4.882 1.00 94.69 72 LEU A CA 1
ATOM 606 C C . LEU A 1 72 ? 8.880 3.248 -4.420 1.00 94.69 72 LEU A C 1
ATOM 608 O O . LEU A 1 72 ? 8.120 3.639 -3.537 1.00 94.69 72 LEU A O 1
ATOM 612 N N . ASP A 1 73 ? 9.745 4.056 -5.034 1.00 95.19 73 ASP A N 1
ATOM 613 C CA . ASP A 1 73 ? 9.876 5.480 -4.703 1.00 95.19 73 ASP A CA 1
ATOM 614 C C . ASP A 1 73 ? 8.575 6.237 -4.994 1.00 95.19 73 ASP A C 1
ATOM 616 O O . ASP A 1 73 ? 8.045 6.925 -4.124 1.00 95.19 73 ASP A O 1
ATOM 620 N N . GLU A 1 74 ? 7.977 6.004 -6.166 1.00 95.25 74 GLU A N 1
ATOM 621 C CA . GLU A 1 74 ? 6.693 6.603 -6.542 1.00 95.25 74 GLU A CA 1
ATOM 622 C C . GLU A 1 74 ? 5.549 6.150 -5.621 1.00 95.25 74 GLU A C 1
ATOM 624 O O . GLU A 1 74 ? 4.677 6.946 -5.267 1.00 95.25 74 GLU A O 1
ATOM 629 N N . ALA A 1 75 ? 5.557 4.880 -5.200 1.00 94.88 75 ALA A N 1
ATOM 630 C CA . ALA A 1 75 ? 4.596 4.364 -4.231 1.00 94.88 75 ALA A CA 1
ATOM 631 C C . ALA A 1 75 ? 4.738 5.066 -2.875 1.00 94.88 75 ALA A C 1
ATOM 633 O O . ALA A 1 75 ? 3.743 5.510 -2.301 1.00 94.88 75 ALA A O 1
ATOM 634 N N . ASN A 1 76 ? 5.967 5.199 -2.372 1.00 94.69 76 ASN A N 1
ATOM 635 C CA . ASN A 1 76 ? 6.240 5.855 -1.096 1.00 94.69 76 ASN A CA 1
ATOM 636 C C . ASN A 1 76 ? 5.835 7.334 -1.126 1.00 94.69 76 ASN A C 1
ATOM 638 O O . ASN A 1 76 ? 5.193 7.806 -0.187 1.00 94.69 76 ASN A O 1
ATOM 642 N N . ASP A 1 77 ? 6.143 8.049 -2.208 1.00 94.25 77 ASP A N 1
ATOM 643 C CA . ASP A 1 77 ? 5.741 9.444 -2.391 1.00 94.25 77 ASP A CA 1
ATOM 644 C C . ASP A 1 77 ? 4.219 9.598 -2.385 1.00 94.25 77 ASP A C 1
ATOM 646 O O . ASP A 1 77 ? 3.678 10.468 -1.692 1.00 94.25 77 ASP A O 1
ATOM 650 N N . TRP A 1 78 ? 3.511 8.721 -3.102 1.00 93.25 78 TRP A N 1
ATOM 651 C CA . TRP A 1 78 ? 2.052 8.722 -3.117 1.00 93.25 78 TRP A CA 1
ATOM 652 C C . TRP A 1 78 ? 1.473 8.445 -1.724 1.00 93.25 78 TRP A C 1
ATOM 654 O O . TRP A 1 78 ? 0.589 9.174 -1.269 1.00 93.25 78 TRP A O 1
ATOM 664 N N . LEU A 1 79 ? 1.981 7.427 -1.022 1.00 93.31 79 LEU A N 1
ATOM 665 C CA . LEU A 1 79 ? 1.517 7.036 0.315 1.00 93.31 79 LEU A CA 1
ATOM 666 C C . LEU A 1 79 ? 1.720 8.172 1.325 1.00 93.31 79 LEU A C 1
ATOM 668 O O . LEU A 1 79 ? 0.780 8.553 2.028 1.00 93.31 79 LEU A O 1
ATOM 672 N N . ASN A 1 80 ? 2.906 8.781 1.330 1.00 91.69 80 ASN A N 1
ATOM 673 C CA . ASN A 1 80 ? 3.235 9.912 2.195 1.00 91.69 80 ASN A CA 1
ATOM 674 C C . ASN A 1 80 ? 2.344 11.129 1.908 1.00 91.69 80 ASN A C 1
ATOM 676 O O . ASN A 1 80 ? 1.807 11.753 2.831 1.00 91.69 80 ASN A O 1
ATOM 680 N N . LYS A 1 81 ? 2.144 11.458 0.625 1.00 91.19 81 LYS A N 1
ATOM 681 C CA . LYS A 1 81 ? 1.289 12.574 0.199 1.00 91.19 81 LYS A CA 1
ATOM 682 C C . LYS A 1 81 ? -0.166 12.375 0.624 1.00 91.19 81 LYS A C 1
ATOM 684 O O . LYS A 1 81 ? -0.818 13.350 1.000 1.00 91.19 81 LYS A O 1
ATOM 689 N N . ASN A 1 82 ? -0.644 11.132 0.611 1.00 90.56 82 ASN A N 1
ATOM 690 C CA . ASN A 1 82 ? -2.024 10.767 0.930 1.00 90.56 82 ASN A CA 1
ATOM 691 C C . ASN A 1 82 ? -2.258 10.368 2.393 1.00 90.56 82 ASN A C 1
ATOM 693 O O . ASN A 1 82 ? -3.360 9.973 2.761 1.00 90.56 82 ASN A O 1
ATOM 697 N N . GLY A 1 83 ? -1.264 10.551 3.265 1.00 91.75 83 GLY A N 1
ATOM 698 C CA . GLY A 1 83 ? -1.439 10.382 4.707 1.00 91.75 83 GLY A CA 1
ATOM 699 C C . GLY A 1 83 ? -1.428 8.929 5.173 1.00 91.75 83 GLY A C 1
ATOM 700 O O . GLY A 1 83 ? -2.018 8.625 6.209 1.00 91.75 83 GLY A O 1
ATOM 701 N N . PHE A 1 84 ? -0.766 8.045 4.433 1.00 93.69 84 PHE A N 1
ATOM 702 C CA . PHE A 1 84 ? -0.443 6.697 4.881 1.00 93.69 84 PHE A CA 1
ATOM 703 C C . PHE A 1 84 ? 0.907 6.682 5.597 1.00 93.69 84 PHE A C 1
ATOM 705 O O . PHE A 1 84 ? 1.857 7.336 5.175 1.00 93.69 84 PHE A O 1
ATOM 712 N N . THR A 1 85 ? 0.998 5.911 6.677 1.00 93.94 85 THR A N 1
ATOM 713 C CA . THR A 1 85 ? 2.237 5.688 7.432 1.00 93.94 85 THR A CA 1
ATOM 714 C C . THR A 1 85 ? 2.523 4.193 7.507 1.00 93.94 85 THR A C 1
ATOM 716 O O . THR A 1 85 ? 1.587 3.454 7.822 1.00 93.94 85 THR A O 1
ATOM 719 N N . PRO A 1 86 ? 3.753 3.725 7.240 1.00 93.06 86 PRO A N 1
ATOM 720 C CA . PRO A 1 86 ? 4.087 2.307 7.372 1.00 93.06 86 PRO A CA 1
ATOM 721 C C . PRO A 1 86 ? 3.865 1.821 8.812 1.00 93.06 86 PRO A C 1
ATOM 723 O O . PRO A 1 86 ? 4.012 2.606 9.754 1.00 93.06 86 PRO A O 1
ATOM 726 N N . VAL A 1 87 ? 3.462 0.552 8.954 1.00 87.12 87 VAL A N 1
ATOM 727 C CA . VAL A 1 87 ? 3.346 -0.158 10.244 1.00 87.12 87 VAL A CA 1
ATOM 728 C C . VAL A 1 87 ? 4.687 -0.747 10.652 1.00 87.12 87 VAL A C 1
ATOM 730 O O . VAL A 1 87 ? 5.367 -1.303 9.760 1.00 87.12 87 VAL A O 1
#

Foldseek 3Di:
DVVLVVCVVVVQKDKFKWFAAPDDQDQLVPPLCPPFKHWAWKADPNDIDGDDNPDGDDGGIMTIMIGRNVNVVSVVVVCVVRRIGTD